Protein AF-A0A453DNF1-F1 (afdb_monomer_lite)

InterPro 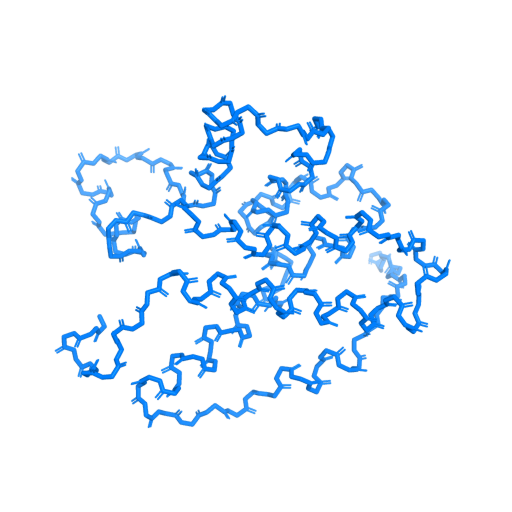domains:
  IPR003607 HD/PDEase domain [SM00471] (8-159)
  IPR003607 HD/PDEase domain [cd00077] (10-158)
  IPR006674 HD domain [PF01966] (12-102)
  IPR006674 HD domain [PS51831] (12-150)
  IPR050135 Deoxyguanosinetriphosphate triphosphohydrolase-like [PTHR11373] (1-174)

Organism: Aegilops tauschii subsp. strangulata (NCBI:txid200361)

Secondary structure (DSSP, 8-state):
-TTT-TT----HHHHHHHHHHHHHHHHHHHHHHHHHHHT--HHHHHHHHHHHHHTTTT--TTTHHIIIIIHHHHSTT----HHHHHHHHHHHHHHHHT----HHHHHHHHHHHHTTT-GGGGGS--TTGGGHHHHS-TTT--SHHHHHHHHHHHHHHT------HHHHHHH----------

Sequence (181 aa):
TYLVFPGAVHTRFEHSLGVYRLAGEAMNNLQKYQGNELGIDRIDVQTVKLAGLLHDIGHGPFSHLFEHEFLPRVNPGSTWSHEHMSALLLDSIVDKHSIDIEPDYLKVIKEMIVASSDVSTAEGVKEKRFLYDIVANGRNGIDVDKFDYIDRDCRACGIGSNFQHWRHSKICTVGQTDNAR

Foldseek 3Di:
DCVVQVLPPDDVQVLLVQQLVQQLLLLVLQCVPCCVVQVRDPLLSVLLSLLSNQLQVLADDPRVCCVPPVCCVVPPPDPDDSLVSSLVVLVVVCVVVVDDDDPVSSVSSSCLSCCLPCVPSLVVPPRPSVSSCARRRNPPRPYSSCVRCQVVVCVSRVHDDPDDSVVVSNPDYDDDDDPDD

Structure (mmCIF, N/CA/C/O backbone):
data_AF-A0A453DNF1-F1
#
_entry.id   AF-A0A453DNF1-F1
#
loop_
_atom_site.group_PDB
_atom_site.id
_atom_site.type_symbol
_atom_site.label_atom_id
_atom_site.label_alt_id
_atom_site.label_comp_id
_atom_site.label_asym_id
_atom_site.label_entity_id
_atom_site.label_seq_id
_atom_site.pdbx_PDB_ins_code
_atom_site.Cartn_x
_atom_site.Cartn_y
_atom_site.Cartn_z
_atom_site.occupancy
_atom_site.B_iso_or_equiv
_atom_site.auth_seq_id
_atom_site.auth_comp_id
_atom_site.auth_asym_id
_atom_site.auth_atom_id
_atom_site.pdbx_PDB_model_num
ATOM 1 N N . THR A 1 1 ? 18.223 -5.944 -9.488 1.00 73.88 1 THR A N 1
ATOM 2 C CA . THR A 1 1 ? 18.476 -6.766 -8.284 1.00 73.88 1 THR A CA 1
ATOM 3 C C . THR A 1 1 ? 18.688 -8.238 -8.605 1.00 73.88 1 THR A C 1
ATOM 5 O O . THR A 1 1 ? 19.760 -8.737 -8.289 1.00 73.88 1 THR A O 1
ATOM 8 N N . TYR A 1 2 ? 17.765 -8.919 -9.297 1.00 78.62 2 TYR A N 1
ATOM 9 C CA . TYR A 1 2 ? 17.884 -10.361 -9.596 1.00 78.62 2 TYR A CA 1
ATOM 10 C C . TYR A 1 2 ? 19.154 -10.781 -10.375 1.00 78.62 2 TYR A C 1
ATOM 12 O O . TYR A 1 2 ? 19.643 -11.892 -10.207 1.00 78.62 2 TYR A O 1
ATOM 20 N N . LEU A 1 3 ? 19.724 -9.885 -11.195 1.00 81.31 3 LEU A N 1
ATOM 21 C CA . LEU A 1 3 ? 20.977 -10.125 -11.934 1.00 81.31 3 LEU A CA 1
ATOM 22 C C . LEU A 1 3 ? 22.227 -10.201 -11.037 1.00 81.31 3 LEU A C 1
ATOM 24 O O . LEU A 1 3 ? 23.276 -10.641 -11.495 1.00 81.31 3 LEU A O 1
ATOM 28 N N . VAL A 1 4 ? 22.124 -9.746 -9.785 1.00 86.81 4 VAL A N 1
ATOM 29 C CA . VAL A 1 4 ? 23.216 -9.746 -8.794 1.00 86.81 4 VAL A CA 1
ATOM 30 C C . VAL A 1 4 ? 22.906 -10.719 -7.656 1.00 86.81 4 VAL A C 1
ATOM 32 O O . VAL A 1 4 ? 23.776 -11.476 -7.240 1.00 86.81 4 VAL A O 1
ATOM 35 N N . PHE A 1 5 ? 21.654 -10.738 -7.188 1.00 88.38 5 PHE A N 1
ATOM 36 C CA . PHE A 1 5 ? 21.167 -11.667 -6.170 1.00 88.38 5 PHE A CA 1
ATOM 37 C C . PHE A 1 5 ? 20.255 -12.711 -6.825 1.00 88.38 5 PHE A C 1
ATOM 39 O O . PHE A 1 5 ? 19.088 -12.408 -7.078 1.00 88.38 5 PHE A O 1
ATOM 46 N N . PRO A 1 6 ? 20.727 -13.946 -7.072 1.00 88.50 6 PRO A N 1
ATOM 47 C CA . PRO A 1 6 ? 19.945 -14.955 -7.790 1.00 88.50 6 PRO A CA 1
ATOM 48 C C . PRO A 1 6 ? 18.685 -15.399 -7.031 1.00 88.50 6 PRO A C 1
ATOM 50 O O . PRO A 1 6 ? 17.774 -15.945 -7.642 1.00 88.50 6 PRO A O 1
ATOM 53 N N . GLY A 1 7 ? 18.613 -15.164 -5.715 1.00 88.62 7 GLY A N 1
ATOM 54 C CA . GLY A 1 7 ? 17.417 -15.412 -4.904 1.00 88.62 7 GLY A CA 1
ATOM 55 C C . GLY A 1 7 ? 16.371 -14.289 -4.950 1.00 88.62 7 GLY A C 1
ATOM 56 O O . GLY A 1 7 ? 15.229 -14.512 -4.551 1.00 88.62 7 GLY A O 1
ATOM 57 N N . ALA A 1 8 ? 16.705 -13.106 -5.480 1.00 91.31 8 ALA A N 1
ATOM 58 C CA . ALA A 1 8 ? 15.793 -11.966 -5.621 1.00 91.31 8 ALA A CA 1
ATOM 59 C C . ALA A 1 8 ? 14.888 -12.101 -6.860 1.00 91.31 8 ALA A C 1
ATOM 61 O O . ALA A 1 8 ? 14.851 -11.222 -7.718 1.00 91.31 8 ALA A O 1
ATOM 62 N N . VAL A 1 9 ? 14.189 -13.235 -6.958 1.00 91.31 9 VAL A N 1
ATOM 63 C CA . VAL A 1 9 ? 13.225 -13.564 -8.027 1.00 91.31 9 VAL A CA 1
ATOM 64 C C . VAL A 1 9 ? 11.788 -13.200 -7.667 1.00 91.31 9 VAL A C 1
ATOM 66 O O . VAL A 1 9 ? 10.877 -13.450 -8.453 1.00 91.31 9 VAL A O 1
ATOM 69 N N . HIS A 1 10 ? 11.583 -12.658 -6.467 1.00 90.81 10 HIS A N 1
ATOM 70 C CA . HIS A 1 10 ? 10.261 -12.291 -6.002 1.00 90.81 10 HIS A CA 1
ATOM 71 C C . HIS A 1 10 ? 9.683 -11.129 -6.825 1.00 90.81 10 HIS A C 1
ATOM 73 O O . HIS A 1 10 ? 10.412 -10.304 -7.379 1.00 90.81 10 HIS A O 1
ATOM 79 N N . THR A 1 11 ? 8.362 -11.060 -6.895 1.00 93.38 11 THR A N 1
ATOM 80 C CA . THR A 1 11 ? 7.602 -10.039 -7.612 1.00 93.38 11 THR A CA 1
ATOM 81 C C . THR A 1 11 ? 6.787 -9.164 -6.660 1.00 93.38 11 THR A C 1
ATOM 83 O O . THR A 1 11 ? 6.590 -9.482 -5.483 1.00 93.38 11 THR A O 1
ATOM 86 N N . ARG A 1 12 ? 6.260 -8.057 -7.196 1.00 94.56 12 ARG A N 1
ATOM 87 C CA . ARG A 1 12 ? 5.338 -7.170 -6.476 1.00 94.56 12 ARG A CA 1
ATOM 88 C C . ARG A 1 12 ? 4.061 -7.887 -6.026 1.00 94.56 12 ARG A C 1
ATOM 90 O O . ARG A 1 12 ? 3.507 -7.523 -5.002 1.00 94.56 12 ARG A O 1
ATOM 97 N N . PHE A 1 13 ? 3.641 -8.954 -6.712 1.00 95.75 13 PHE A N 1
ATOM 98 C CA . PHE A 1 13 ? 2.431 -9.697 -6.357 1.00 95.75 13 PHE A CA 1
ATOM 99 C C . PHE A 1 13 ? 2.505 -10.314 -4.952 1.00 95.75 13 PHE A C 1
ATOM 101 O O . PHE A 1 13 ? 1.636 -10.070 -4.114 1.00 95.75 13 PHE A O 1
ATOM 108 N N . GLU A 1 14 ? 3.543 -11.099 -4.654 1.00 96.44 14 GLU A N 1
ATOM 109 C CA . GLU A 1 14 ? 3.678 -11.698 -3.324 1.00 96.44 14 GLU A CA 1
ATOM 110 C C . GLU A 1 14 ? 4.004 -10.670 -2.239 1.00 96.44 14 GLU A C 1
ATOM 112 O O . GLU A 1 14 ? 3.665 -10.905 -1.076 1.00 96.44 14 GLU A O 1
ATOM 117 N N . HIS A 1 15 ? 4.637 -9.554 -2.605 1.00 97.06 15 HIS A N 1
ATOM 118 C CA . HIS A 1 15 ? 4.850 -8.417 -1.717 1.00 97.06 15 HIS A CA 1
ATOM 119 C C . HIS A 1 15 ? 3.513 -7.788 -1.310 1.00 97.06 15 HIS A C 1
ATOM 121 O O . HIS A 1 15 ? 3.192 -7.775 -0.123 1.00 97.06 15 HIS A O 1
ATOM 127 N N . SER A 1 16 ? 2.655 -7.426 -2.267 1.00 97.75 16 SER A N 1
ATOM 128 C CA . SER A 1 16 ? 1.318 -6.885 -2.000 1.00 97.75 16 SER A CA 1
ATOM 129 C C . SER A 1 16 ? 0.453 -7.811 -1.130 1.00 97.75 16 SER A C 1
ATOM 131 O O . SER A 1 16 ? -0.258 -7.349 -0.237 1.00 97.75 16 SER A O 1
ATOM 133 N N . LEU A 1 17 ? 0.543 -9.135 -1.314 1.00 98.12 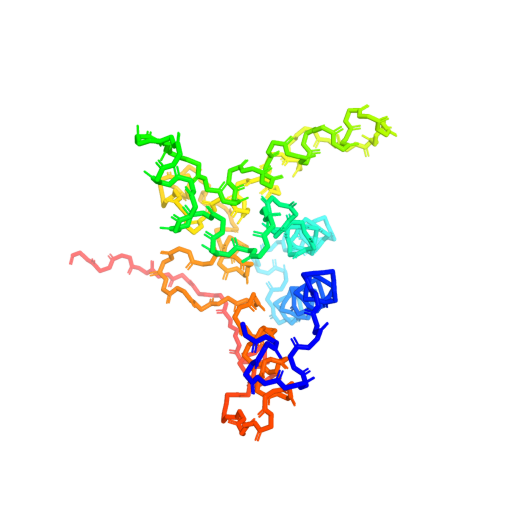17 LEU A N 1
ATOM 134 C CA . LEU A 1 17 ? -0.125 -10.104 -0.428 1.00 98.12 17 LEU A CA 1
ATOM 135 C C . LEU A 1 17 ? 0.436 -10.095 1.003 1.00 98.12 17 LEU A C 1
ATOM 137 O O . LEU A 1 17 ? -0.304 -10.281 1.973 1.00 98.12 17 LEU A O 1
ATOM 141 N N . GLY A 1 18 ? 1.745 -9.899 1.141 1.00 98.00 18 GLY A N 1
ATOM 142 C CA . GLY A 1 18 ? 2.409 -9.768 2.430 1.00 98.00 18 GLY A CA 1
ATOM 143 C C . GLY A 1 18 ? 1.987 -8.501 3.170 1.00 98.00 18 GLY A C 1
ATOM 144 O O . GLY A 1 18 ? 1.587 -8.582 4.334 1.00 98.00 18 GLY A O 1
ATOM 145 N N . VAL A 1 19 ? 1.946 -7.368 2.466 1.00 98.25 19 VAL A N 1
ATOM 146 C CA . VAL A 1 19 ? 1.463 -6.083 2.991 1.00 98.25 19 VAL A CA 1
ATOM 147 C C . VAL A 1 19 ? -0.014 -6.169 3.386 1.00 98.25 19 VAL A C 1
ATOM 149 O O . VAL A 1 19 ? -0.360 -5.774 4.496 1.00 98.25 19 VAL A O 1
ATOM 152 N N . TYR A 1 20 ? -0.879 -6.795 2.575 1.00 98.44 20 TYR A N 1
ATOM 153 C CA . TYR A 1 20 ? -2.280 -7.077 2.940 1.00 98.44 20 TYR A CA 1
ATOM 154 C C . TYR A 1 20 ? -2.405 -7.836 4.271 1.00 98.44 20 TYR A C 1
ATOM 156 O O . TYR A 1 20 ? -3.260 -7.522 5.108 1.00 98.44 20 TYR A O 1
ATOM 164 N N . ARG A 1 21 ? -1.559 -8.854 4.482 1.00 98.19 21 ARG A N 1
ATOM 165 C CA . ARG A 1 21 ? -1.550 -9.636 5.724 1.00 98.19 21 ARG A CA 1
ATOM 166 C C . ARG A 1 21 ? -1.094 -8.782 6.908 1.00 98.19 21 ARG A C 1
ATOM 168 O O . ARG A 1 21 ? -1.777 -8.781 7.931 1.00 98.19 21 ARG A O 1
ATOM 175 N N . LEU A 1 22 ? 0.020 -8.063 6.774 1.00 97.94 22 LEU A N 1
ATOM 176 C CA . LEU A 1 22 ? 0.584 -7.231 7.844 1.00 97.94 22 LEU A CA 1
ATOM 177 C C . LEU A 1 22 ? -0.334 -6.060 8.219 1.00 97.94 22 LEU A C 1
ATOM 179 O O . LEU A 1 22 ? -0.529 -5.798 9.404 1.00 97.94 22 LEU A O 1
ATOM 183 N N . ALA A 1 23 ? -0.964 -5.422 7.231 1.00 97.75 23 ALA A N 1
ATOM 184 C CA . ALA A 1 23 ? -1.998 -4.410 7.424 1.00 97.75 23 ALA A CA 1
ATOM 185 C C . ALA A 1 23 ? -3.162 -4.957 8.270 1.00 97.75 23 ALA A C 1
ATOM 187 O O . ALA A 1 23 ? -3.591 -4.338 9.245 1.00 97.75 23 ALA A O 1
ATOM 188 N N . GLY A 1 24 ? -3.629 -6.169 7.950 1.00 97.12 24 GLY A N 1
ATOM 189 C CA . GLY A 1 24 ? -4.665 -6.855 8.721 1.00 97.12 24 GLY A CA 1
ATOM 190 C C . GLY A 1 24 ? -4.234 -7.197 10.149 1.00 97.12 24 GLY A C 1
ATOM 191 O O . GLY A 1 24 ? -5.022 -7.042 11.077 1.00 97.12 24 GLY A O 1
ATOM 192 N N . GLU A 1 25 ? -2.993 -7.639 10.351 1.00 96.69 25 GLU A N 1
ATOM 193 C CA . GLU A 1 25 ? -2.449 -7.920 11.686 1.00 96.69 25 GLU A CA 1
ATOM 194 C C . GLU A 1 25 ? -2.338 -6.656 12.544 1.00 96.69 25 GLU A C 1
ATOM 196 O O . GLU A 1 25 ? -2.733 -6.681 13.712 1.00 96.69 25 GLU A O 1
ATOM 201 N N . ALA A 1 26 ? -1.868 -5.548 11.967 1.00 96.19 26 ALA A N 1
ATOM 202 C CA . ALA A 1 26 ? -1.816 -4.254 12.640 1.00 96.19 26 ALA A CA 1
ATOM 203 C C . ALA A 1 26 ? -3.218 -3.801 13.078 1.00 96.19 26 ALA A C 1
ATOM 205 O O . ALA A 1 26 ? -3.435 -3.507 14.255 1.00 96.19 26 ALA A O 1
ATOM 206 N N . MET A 1 27 ? -4.191 -3.849 12.164 1.00 96.25 27 MET A N 1
ATOM 207 C CA . MET A 1 27 ? -5.579 -3.484 12.453 1.00 96.25 27 MET A CA 1
ATOM 208 C C . MET A 1 27 ? -6.233 -4.387 13.500 1.00 96.25 27 MET A C 1
ATOM 210 O O . MET A 1 27 ? -6.899 -3.891 14.405 1.00 96.25 27 MET A O 1
ATOM 214 N N . ASN A 1 28 ? -6.013 -5.702 13.433 1.00 95.12 28 ASN A N 1
ATOM 215 C CA . ASN A 1 28 ? -6.546 -6.641 14.421 1.00 95.12 28 ASN A CA 1
ATOM 216 C C . ASN A 1 28 ? -5.972 -6.385 15.821 1.00 95.12 28 ASN A C 1
ATOM 218 O O . ASN A 1 28 ? -6.695 -6.500 16.812 1.00 95.12 28 ASN A O 1
ATOM 222 N N . ASN A 1 29 ? -4.688 -6.028 15.921 1.00 94.94 29 ASN A N 1
ATOM 223 C CA . ASN A 1 29 ? -4.080 -5.678 17.202 1.00 94.94 29 ASN A CA 1
ATOM 224 C C . ASN A 1 29 ? -4.676 -4.376 17.754 1.00 94.94 29 ASN A C 1
ATOM 226 O O . ASN A 1 29 ? -5.110 -4.360 18.906 1.00 94.94 29 ASN A O 1
ATOM 230 N N . LEU A 1 30 ? -4.786 -3.324 16.937 1.00 95.00 30 LEU A N 1
ATOM 231 C CA . LEU A 1 30 ? -5.421 -2.069 17.354 1.00 95.00 30 LEU A CA 1
ATOM 232 C C . LEU A 1 30 ? -6.881 -2.281 17.767 1.00 95.00 30 LEU A C 1
ATOM 234 O O . LEU A 1 30 ? -7.289 -1.821 18.830 1.00 95.00 30 LEU A O 1
ATOM 238 N N . GLN A 1 31 ? -7.652 -3.048 16.994 1.00 94.75 31 GLN A N 1
ATOM 239 C CA . GLN A 1 31 ? -9.038 -3.373 17.324 1.00 94.75 31 GLN A CA 1
ATOM 240 C C . GLN A 1 31 ? -9.142 -4.145 18.647 1.00 94.75 31 GLN A C 1
ATOM 242 O O . GLN A 1 31 ? -10.015 -3.860 19.465 1.00 94.75 31 GLN A O 1
ATOM 247 N N . LYS A 1 32 ? -8.231 -5.092 18.896 1.00 94.00 32 LYS A N 1
ATOM 248 C CA . LYS A 1 32 ? -8.211 -5.886 20.129 1.00 94.00 32 LYS A CA 1
ATOM 249 C C . LYS A 1 32 ? -7.935 -5.047 21.379 1.00 94.00 32 LYS A C 1
ATOM 251 O O . LYS A 1 32 ? -8.528 -5.327 22.418 1.00 94.00 32 LYS A O 1
ATOM 256 N N . TYR A 1 33 ? -7.019 -4.082 21.303 1.00 93.38 33 TYR A N 1
ATOM 257 C CA . TYR A 1 33 ? -6.565 -3.330 22.478 1.00 93.38 33 TYR A CA 1
ATOM 258 C C . TYR A 1 33 ? -7.257 -1.971 22.646 1.00 93.38 33 TYR A C 1
ATOM 260 O O . TYR A 1 33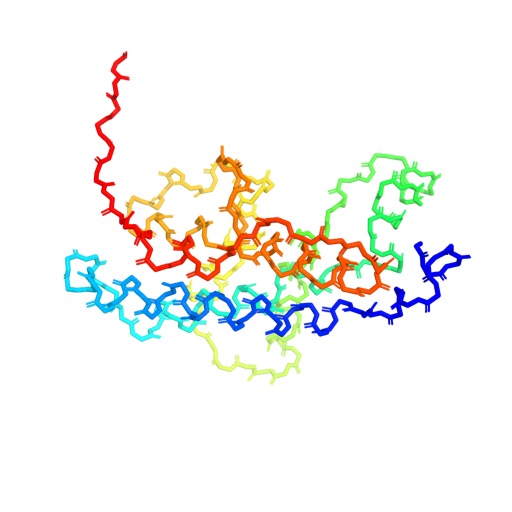 ? -7.446 -1.536 23.777 1.00 93.38 33 TYR A O 1
ATOM 268 N N . GLN A 1 34 ? -7.657 -1.321 21.550 1.00 93.88 34 GLN A N 1
ATOM 269 C CA . GLN A 1 34 ? -8.225 0.034 21.537 1.00 93.88 34 GLN A CA 1
ATOM 270 C C . GLN A 1 34 ? -9.428 0.187 20.588 1.00 93.88 34 GLN A C 1
ATOM 272 O O . GLN A 1 34 ? -9.870 1.302 20.328 1.00 93.88 34 GLN A O 1
ATOM 277 N N . GLY A 1 35 ? -10.006 -0.907 20.076 1.00 91.62 35 GLY A N 1
ATOM 278 C CA . GLY A 1 35 ? -11.060 -0.841 19.055 1.00 91.62 35 GLY A CA 1
ATOM 279 C C . GLY A 1 35 ? -12.296 -0.044 19.468 1.00 91.62 35 GLY A C 1
ATOM 280 O O . GLY A 1 35 ? -12.808 0.725 18.662 1.00 91.62 35 GLY A O 1
ATOM 281 N N . ASN A 1 36 ? -12.735 -0.168 20.726 1.00 92.31 36 ASN A N 1
ATOM 282 C CA . ASN A 1 36 ? -13.886 0.585 21.241 1.00 92.31 36 ASN A CA 1
ATOM 283 C C . ASN A 1 36 ? -13.590 2.086 21.385 1.00 92.31 36 ASN A C 1
ATOM 285 O O . ASN A 1 36 ? -14.456 2.904 21.102 1.00 92.31 36 ASN A O 1
ATOM 289 N N . GLU A 1 37 ? -12.382 2.441 21.830 1.00 92.00 37 GLU A N 1
ATOM 290 C CA . GLU A 1 37 ? -11.948 3.834 22.010 1.00 92.00 37 GLU A CA 1
ATOM 291 C C . GLU A 1 37 ? -11.777 4.539 20.660 1.00 92.00 37 GLU A C 1
ATOM 293 O O . GLU A 1 37 ? -12.177 5.687 20.494 1.00 92.00 37 GLU A O 1
ATOM 298 N N . LEU A 1 38 ? -11.210 3.828 19.686 1.00 91.25 38 LEU A N 1
ATOM 299 C CA . LEU A 1 38 ? -10.900 4.344 18.354 1.00 91.25 38 LEU A CA 1
ATOM 300 C C . LEU A 1 38 ? -12.058 4.188 17.355 1.00 91.25 38 LEU A C 1
ATOM 302 O O . LEU A 1 38 ? -11.932 4.615 16.208 1.00 91.25 38 LEU A O 1
ATOM 306 N N . GLY A 1 39 ? -13.157 3.545 17.761 1.00 93.00 39 GLY A N 1
ATOM 307 C CA . GLY A 1 39 ? -14.306 3.272 16.898 1.00 93.00 39 GLY A CA 1
ATOM 308 C C . GLY A 1 39 ? -13.969 2.406 15.679 1.00 93.00 39 GLY A C 1
ATOM 309 O O . GLY A 1 39 ? -14.515 2.653 14.607 1.00 93.00 39 GLY A O 1
ATOM 310 N N . ILE A 1 40 ? -13.052 1.438 15.818 1.00 93.94 40 ILE A N 1
ATOM 311 C CA . ILE A 1 40 ? -12.600 0.581 14.708 1.00 93.94 40 ILE A CA 1
ATOM 312 C C . ILE A 1 40 ? -13.676 -0.451 14.371 1.00 93.94 40 ILE A C 1
ATOM 314 O O . ILE A 1 40 ? -13.901 -1.402 15.131 1.00 93.94 40 ILE A O 1
ATOM 318 N N . ASP A 1 41 ? -14.280 -0.316 13.197 1.00 93.38 41 ASP A N 1
ATOM 319 C CA . ASP A 1 41 ? -15.260 -1.260 12.677 1.00 93.38 41 ASP A CA 1
ATOM 320 C C . ASP A 1 41 ? -14.642 -2.257 11.676 1.00 93.38 41 ASP A C 1
ATOM 322 O O . ASP A 1 41 ? -13.435 -2.296 11.431 1.00 93.38 41 ASP A O 1
ATOM 326 N N . ARG A 1 42 ? -15.471 -3.157 11.133 1.00 93.50 42 ARG A N 1
ATOM 327 C CA . ARG A 1 42 ? -15.013 -4.161 10.156 1.00 93.50 42 ARG A CA 1
ATOM 328 C C . ARG A 1 42 ? -14.625 -3.546 8.816 1.00 93.50 42 ARG A C 1
ATOM 330 O O . ARG A 1 42 ? -13.815 -4.143 8.107 1.00 93.50 42 ARG A O 1
ATOM 337 N N . ILE A 1 43 ? -15.223 -2.415 8.469 1.00 92.44 43 ILE A N 1
ATOM 338 C CA . ILE A 1 43 ? -15.011 -1.743 7.199 1.00 92.44 43 ILE A CA 1
ATOM 339 C C . ILE A 1 43 ? -13.649 -1.056 7.228 1.00 92.44 43 ILE A C 1
ATOM 341 O O . ILE A 1 43 ? -12.874 -1.265 6.305 1.00 92.44 43 ILE A O 1
ATOM 345 N N . ASP A 1 44 ? -13.277 -0.397 8.328 1.00 93.81 44 ASP A N 1
ATOM 346 C CA . ASP A 1 44 ? -11.928 0.154 8.528 1.00 93.81 44 ASP A CA 1
ATOM 347 C C . ASP A 1 44 ? -10.847 -0.912 8.294 1.00 93.81 44 ASP A C 1
ATOM 349 O O . ASP A 1 44 ? -9.879 -0.701 7.560 1.00 93.81 44 ASP A O 1
ATOM 353 N N . VAL A 1 45 ? -11.027 -2.097 8.891 1.00 95.69 45 VAL A N 1
ATOM 354 C CA . VAL A 1 45 ? -10.087 -3.218 8.748 1.00 95.69 45 VAL A CA 1
ATOM 355 C C . VAL A 1 45 ? -9.993 -3.667 7.288 1.00 95.69 45 VAL A C 1
ATOM 357 O O . VAL A 1 45 ? -8.899 -3.947 6.801 1.00 95.69 45 VAL A O 1
ATOM 360 N N . GLN A 1 46 ? -11.119 -3.761 6.576 1.00 95.50 46 GLN A N 1
ATOM 361 C CA . GLN A 1 46 ? -11.128 -4.147 5.163 1.00 95.50 46 GLN A CA 1
ATOM 362 C C . GLN A 1 46 ? -10.480 -3.082 4.275 1.00 95.50 46 GLN A C 1
ATOM 364 O O . GLN A 1 46 ? -9.650 -3.434 3.439 1.00 95.50 46 GLN A O 1
ATOM 369 N N . THR A 1 47 ? -10.790 -1.809 4.500 1.00 94.50 47 THR A N 1
ATOM 370 C CA . THR A 1 47 ? -10.244 -0.654 3.780 1.00 94.50 47 THR A CA 1
ATOM 371 C C . THR A 1 47 ? -8.723 -0.606 3.882 1.00 94.50 47 THR A C 1
ATOM 373 O O . THR A 1 47 ? -8.044 -0.592 2.858 1.00 94.50 47 THR A O 1
ATOM 376 N N . VAL A 1 48 ? -8.164 -0.695 5.095 1.00 96.50 48 VAL A N 1
ATOM 377 C CA . VAL A 1 48 ? -6.704 -0.677 5.307 1.00 96.50 48 VAL A CA 1
ATOM 378 C C . VAL A 1 48 ? -6.026 -1.887 4.661 1.00 96.50 48 VAL A C 1
ATOM 380 O O . VAL A 1 48 ? -4.953 -1.770 4.069 1.00 96.50 48 VAL A O 1
ATOM 383 N N . LYS A 1 49 ? -6.658 -3.064 4.714 1.00 98.00 49 LYS A N 1
ATOM 384 C CA . LYS A 1 49 ? -6.142 -4.256 4.033 1.00 98.00 49 LYS A CA 1
ATOM 385 C C . LYS A 1 49 ? -6.140 -4.082 2.514 1.00 98.00 49 LYS A C 1
ATOM 387 O O . LYS A 1 49 ? -5.143 -4.416 1.881 1.00 98.00 49 LYS A O 1
ATOM 392 N N . LEU A 1 50 ? -7.224 -3.569 1.929 1.00 96.94 50 LEU A N 1
ATOM 393 C CA . LEU A 1 50 ? -7.314 -3.309 0.490 1.00 96.94 50 LEU A CA 1
ATOM 394 C C . LEU A 1 50 ? -6.297 -2.260 0.041 1.00 96.94 50 LEU A C 1
ATOM 396 O O . LEU A 1 50 ? -5.629 -2.487 -0.962 1.00 96.94 50 LEU A O 1
ATOM 400 N N . ALA A 1 51 ? -6.103 -1.189 0.813 1.00 96.81 51 ALA A N 1
ATOM 401 C CA . ALA A 1 51 ? -5.027 -0.231 0.572 1.00 96.81 51 ALA A CA 1
ATOM 402 C C . ALA A 1 51 ? -3.659 -0.933 0.557 1.00 96.81 51 ALA A C 1
ATOM 404 O O . ALA A 1 51 ? -2.913 -0.790 -0.406 1.00 96.81 51 ALA A O 1
ATOM 405 N N . GLY A 1 52 ? -3.370 -1.792 1.541 1.00 97.62 52 GLY A N 1
ATOM 406 C CA . GLY A 1 52 ? -2.134 -2.581 1.571 1.00 97.62 52 GLY A CA 1
ATOM 407 C C . GLY A 1 52 ? -1.961 -3.531 0.379 1.00 97.62 52 GLY A C 1
ATOM 408 O O . GLY A 1 52 ? -0.859 -3.675 -0.141 1.00 97.62 52 GLY A O 1
ATOM 409 N N . LEU A 1 53 ? -3.038 -4.153 -0.103 1.00 98.00 53 LEU A N 1
ATOM 410 C CA . LEU A 1 53 ? -2.992 -5.016 -1.289 1.00 98.00 53 LEU A CA 1
ATOM 411 C C . LEU A 1 53 ? -2.745 -4.231 -2.580 1.00 98.00 53 LEU A C 1
ATOM 413 O O . LEU A 1 53 ? -2.129 -4.753 -3.504 1.00 98.00 53 LEU A O 1
ATOM 417 N N . LEU A 1 54 ? -3.272 -3.013 -2.662 1.00 97.06 54 LEU A N 1
ATOM 418 C CA . LEU A 1 54 ? -3.374 -2.270 -3.915 1.00 97.06 54 LEU A CA 1
ATOM 419 C C . LEU A 1 54 ? -2.353 -1.131 -4.026 1.00 97.06 54 LEU A C 1
ATOM 421 O O . LEU A 1 54 ? -2.262 -0.528 -5.088 1.00 97.06 54 LEU A O 1
ATOM 425 N N . HIS A 1 55 ? -1.560 -0.861 -2.983 1.00 96.25 55 HIS A N 1
ATOM 426 C CA . HIS A 1 55 ? -0.615 0.263 -2.967 1.00 96.25 55 HIS A CA 1
ATOM 427 C C . HIS A 1 55 ? 0.414 0.226 -4.108 1.00 96.25 55 HIS A C 1
ATOM 429 O O . HIS A 1 55 ? 0.758 1.269 -4.657 1.00 96.25 55 HIS A O 1
ATOM 435 N N . ASP A 1 56 ? 0.815 -0.973 -4.533 1.00 96.31 56 ASP A N 1
ATOM 436 C CA . ASP A 1 56 ? 1.922 -1.197 -5.468 1.00 96.31 56 ASP A CA 1
ATOM 437 C C . ASP A 1 56 ? 1.491 -1.598 -6.892 1.00 96.31 56 ASP A C 1
ATOM 439 O O . ASP A 1 56 ? 2.333 -1.913 -7.740 1.00 96.31 56 ASP A O 1
ATOM 443 N N . ILE A 1 57 ? 0.186 -1.597 -7.197 1.00 96.50 57 ILE A N 1
ATOM 444 C CA . ILE A 1 57 ? -0.325 -2.042 -8.513 1.00 96.50 57 ILE A CA 1
ATOM 445 C C . ILE A 1 57 ? 0.089 -1.114 -9.661 1.00 96.50 57 ILE A C 1
ATOM 447 O O . ILE A 1 57 ? 0.104 -1.534 -10.816 1.00 96.50 57 ILE A O 1
ATOM 451 N N . GLY A 1 58 ? 0.423 0.137 -9.345 1.00 95.81 58 GLY A N 1
ATOM 452 C CA . GLY A 1 58 ? 0.883 1.162 -10.271 1.00 95.81 58 GLY A CA 1
ATOM 453 C C . GLY A 1 58 ? 2.339 1.032 -10.694 1.00 95.81 58 GLY A C 1
ATOM 454 O O . GLY A 1 58 ? 2.772 1.791 -11.559 1.00 95.81 58 GLY A O 1
ATOM 455 N N . HIS A 1 59 ? 3.111 0.091 -10.141 1.00 95.75 59 HIS A N 1
ATOM 456 C CA . HIS A 1 59 ? 4.506 -0.072 -10.539 1.00 95.75 59 HIS A CA 1
ATOM 457 C C . HIS A 1 59 ? 4.663 -0.466 -12.013 1.00 95.75 59 HIS A C 1
ATOM 459 O O . HIS A 1 59 ? 4.120 -1.463 -12.492 1.00 95.75 59 HIS A O 1
ATOM 465 N N . GLY A 1 60 ? 5.496 0.298 -12.722 1.00 92.44 60 GLY A N 1
ATOM 466 C CA . GLY A 1 60 ? 5.931 -0.026 -14.075 1.00 92.44 60 GLY A CA 1
ATOM 467 C C . GLY A 1 60 ? 7.007 -1.127 -14.132 1.00 92.44 60 GLY A C 1
ATOM 468 O O . GLY A 1 60 ? 7.436 -1.664 -13.105 1.00 92.44 60 GLY A O 1
ATOM 469 N N . PRO A 1 61 ? 7.485 -1.475 -15.342 1.00 91.50 61 PRO A N 1
ATOM 470 C CA . PRO A 1 61 ? 8.502 -2.507 -15.539 1.00 91.50 61 PRO A CA 1
ATOM 471 C C . PRO A 1 61 ? 9.785 -2.247 -14.741 1.00 91.50 61 PRO A C 1
ATOM 473 O O . PRO A 1 61 ? 10.399 -1.198 -14.875 1.00 91.50 61 PRO A O 1
ATOM 476 N N . PHE A 1 62 ? 10.249 -3.230 -13.965 1.00 90.00 62 PHE A N 1
ATOM 477 C CA . PHE A 1 62 ? 11.405 -3.081 -13.063 1.00 90.00 62 PHE A CA 1
ATOM 478 C C . PHE A 1 62 ? 11.201 -2.058 -11.921 1.00 90.00 62 PHE A C 1
ATOM 480 O O . PHE A 1 62 ? 12.178 -1.538 -11.375 1.00 90.00 62 PHE A O 1
ATOM 487 N N . SER A 1 63 ? 9.949 -1.812 -11.518 1.00 90.81 63 SER A N 1
ATOM 488 C CA . SER A 1 63 ? 9.569 -1.022 -10.337 1.00 90.81 63 SER A CA 1
ATOM 489 C C . SER A 1 63 ? 10.188 0.387 -10.353 1.00 90.81 63 SER A C 1
ATOM 491 O O . SER A 1 63 ? 9.997 1.127 -11.315 1.00 90.81 63 SER A O 1
ATOM 493 N N . HIS A 1 64 ? 10.962 0.766 -9.330 1.00 91.88 64 HIS A N 1
ATOM 494 C CA . HIS A 1 64 ? 11.591 2.087 -9.216 1.00 91.88 64 HIS A CA 1
ATOM 495 C C . HIS A 1 64 ? 12.547 2.443 -10.364 1.00 91.88 64 HIS A C 1
ATOM 497 O O . HIS A 1 64 ? 12.780 3.623 -10.611 1.00 91.88 64 HIS A O 1
ATOM 503 N N . LEU A 1 65 ? 13.081 1.459 -11.102 1.00 91.75 65 LEU A N 1
ATOM 504 C CA . LEU A 1 65 ? 13.893 1.748 -12.288 1.00 91.75 65 LEU A CA 1
ATOM 505 C C . LEU A 1 65 ? 13.057 2.446 -13.371 1.00 91.75 65 LEU A C 1
ATOM 507 O O . LEU A 1 65 ? 13.549 3.351 -14.044 1.00 91.75 65 LEU A O 1
ATOM 511 N N . PHE A 1 66 ? 11.793 2.048 -13.538 1.00 93.25 66 PHE A N 1
ATOM 512 C CA . PHE A 1 66 ? 10.896 2.704 -14.485 1.00 93.25 66 PHE A CA 1
ATOM 513 C C . PHE A 1 66 ? 10.703 4.175 -14.125 1.00 93.25 66 PHE A C 1
ATOM 515 O O . PHE A 1 66 ? 10.866 5.057 -14.964 1.00 93.25 66 PHE A O 1
ATOM 522 N N . GLU A 1 67 ? 10.395 4.409 -12.855 1.00 92.38 67 GLU A N 1
ATOM 523 C CA . GLU A 1 67 ? 10.033 5.711 -12.318 1.00 92.38 67 GLU A CA 1
ATOM 524 C C . GLU A 1 67 ? 11.196 6.695 -12.298 1.00 92.38 67 GLU A C 1
ATOM 526 O O . GLU A 1 67 ? 11.081 7.801 -12.815 1.00 92.38 67 GLU A O 1
ATOM 531 N N . HIS A 1 68 ? 12.321 6.297 -11.705 1.00 91.94 68 HIS A N 1
ATOM 532 C CA . HIS A 1 68 ? 13.396 7.231 -11.380 1.00 91.94 68 HIS A CA 1
ATOM 533 C C . HIS A 1 68 ? 14.510 7.256 -12.429 1.00 91.94 68 HIS A C 1
ATOM 535 O O . HIS A 1 68 ? 15.257 8.227 -12.492 1.00 91.94 68 HIS A O 1
ATOM 541 N N . GLU A 1 69 ? 14.6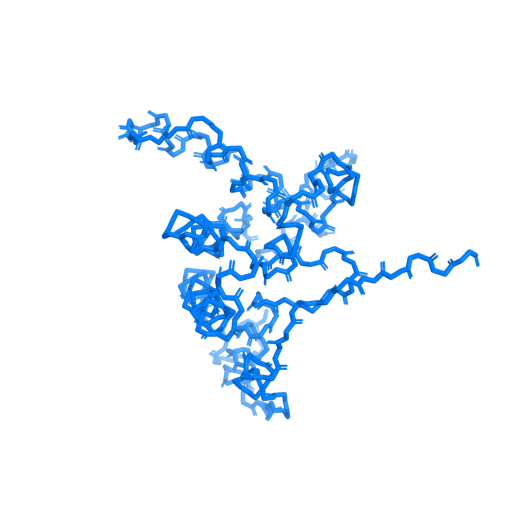24 6.229 -13.279 1.00 92.81 69 GLU A N 1
ATOM 542 C CA . GLU A 1 69 ? 15.709 6.142 -14.266 1.00 92.81 69 GLU A CA 1
ATOM 543 C C . GLU A 1 69 ? 15.214 6.179 -15.709 1.00 92.81 69 GLU A C 1
ATOM 545 O O . GLU A 1 69 ? 15.818 6.853 -16.544 1.00 92.81 69 GLU A O 1
ATOM 550 N N . PHE A 1 70 ? 14.138 5.461 -16.033 1.00 94.44 70 PHE A N 1
ATOM 551 C CA . PHE A 1 70 ? 13.643 5.377 -17.406 1.00 94.44 70 PHE A CA 1
ATOM 552 C C . PHE A 1 70 ? 12.797 6.594 -17.792 1.00 94.44 70 PHE A C 1
ATOM 554 O O . PHE A 1 70 ? 13.139 7.290 -18.752 1.00 94.44 70 PHE A O 1
ATOM 561 N N . LEU A 1 71 ? 11.722 6.880 -17.048 1.00 94.00 71 LEU A N 1
ATOM 562 C CA . LEU A 1 71 ? 10.788 7.967 -17.356 1.00 94.00 71 LEU A CA 1
ATOM 563 C C . LEU A 1 71 ? 11.460 9.343 -17.477 1.00 94.00 71 LEU A C 1
ATOM 565 O O . LEU A 1 71 ? 11.191 10.016 -18.473 1.00 94.00 71 LEU A O 1
ATOM 569 N N . PRO A 1 72 ? 12.388 9.752 -16.590 1.00 93.88 72 PRO A N 1
ATOM 570 C CA . PRO A 1 72 ? 13.043 11.054 -16.706 1.00 93.88 72 PRO A CA 1
ATOM 571 C C . PRO A 1 72 ? 13.878 11.205 -17.983 1.00 93.88 72 PRO A C 1
ATOM 573 O O . PRO A 1 72 ? 14.100 12.324 -18.441 1.00 93.88 72 PRO A O 1
ATOM 576 N N . ARG A 1 73 ? 14.332 10.093 -18.580 1.00 95.12 73 ARG A N 1
ATOM 577 C CA . ARG A 1 73 ? 15.120 10.095 -19.823 1.00 95.12 73 ARG A CA 1
ATOM 578 C C . ARG A 1 73 ? 14.250 10.155 -21.073 1.00 95.12 73 ARG A C 1
ATOM 580 O O . ARG A 1 73 ? 14.660 10.763 -22.056 1.00 95.12 73 ARG A O 1
ATOM 587 N N . VAL A 1 74 ? 13.084 9.506 -21.058 1.00 96.00 74 VAL A N 1
ATOM 588 C CA . VAL A 1 74 ? 12.193 9.427 -22.232 1.00 96.00 74 VAL A CA 1
ATOM 589 C C . VAL A 1 74 ? 11.105 10.497 -22.238 1.00 96.00 74 VAL A C 1
ATOM 591 O O . VAL A 1 74 ? 10.622 10.867 -23.304 1.00 96.00 74 VAL A O 1
ATOM 594 N N . ASN A 1 75 ? 10.730 11.007 -21.065 1.00 94.88 75 ASN A N 1
ATOM 595 C CA . ASN A 1 75 ? 9.755 12.074 -20.889 1.00 94.88 75 ASN A CA 1
ATOM 596 C C . ASN A 1 75 ? 10.219 13.047 -19.785 1.00 94.88 75 ASN A C 1
ATOM 598 O O . ASN A 1 75 ? 9.727 12.990 -18.651 1.00 94.88 75 ASN A O 1
ATOM 602 N N . PRO A 1 76 ? 11.191 13.928 -20.092 1.00 88.50 76 PRO A N 1
ATOM 603 C CA . PRO A 1 76 ? 11.683 14.918 -19.141 1.00 88.50 76 PRO A CA 1
ATOM 604 C C . PRO A 1 76 ? 10.545 15.840 -18.682 1.00 88.50 76 PRO A C 1
ATOM 606 O O . PRO A 1 76 ? 9.897 16.488 -19.501 1.00 88.50 76 PRO A O 1
ATOM 609 N N . GLY A 1 77 ? 10.302 15.898 -17.371 1.00 88.19 77 GLY A N 1
ATOM 610 C CA . GLY A 1 77 ? 9.184 16.646 -16.778 1.00 88.19 77 GLY A CA 1
ATOM 611 C C . GLY A 1 77 ? 7.965 15.795 -16.414 1.00 88.19 77 GLY A C 1
ATOM 612 O O . GLY A 1 77 ? 6.972 16.335 -15.935 1.00 88.19 77 GLY A O 1
ATOM 613 N N . SER A 1 78 ? 8.027 14.474 -16.607 1.00 88.94 78 SER A N 1
ATOM 614 C CA . SER A 1 78 ? 7.013 13.564 -16.077 1.00 88.94 78 SER A CA 1
ATOM 615 C C . SER A 1 78 ? 6.912 13.684 -14.551 1.00 88.94 78 SER A C 1
ATOM 617 O O . SER A 1 78 ? 7.910 13.556 -13.848 1.00 88.94 78 SER A O 1
ATOM 619 N N . THR A 1 79 ? 5.696 13.896 -14.047 1.00 89.19 79 THR A N 1
ATOM 620 C CA . THR A 1 79 ? 5.351 13.860 -12.614 1.00 89.19 79 THR A CA 1
ATOM 621 C C . THR A 1 79 ? 4.754 12.509 -12.218 1.00 89.19 79 THR A C 1
ATOM 623 O O . THR A 1 79 ? 3.933 12.425 -11.309 1.00 89.19 79 THR A O 1
ATOM 626 N N . TRP A 1 80 ? 5.067 11.462 -12.982 1.00 92.38 80 TRP A N 1
ATOM 627 C CA . TRP A 1 80 ? 4.546 10.127 -12.733 1.00 92.38 80 TRP A CA 1
ATOM 628 C C . TRP A 1 80 ? 5.106 9.598 -11.414 1.00 92.38 80 TRP A C 1
ATOM 630 O O . TRP A 1 80 ? 6.313 9.670 -11.192 1.00 92.38 80 TRP A O 1
ATOM 640 N N . SER A 1 81 ? 4.233 9.025 -10.593 1.00 93.25 81 SER A N 1
ATOM 641 C CA . SER A 1 81 ? 4.608 8.200 -9.451 1.00 93.25 81 SER A CA 1
ATOM 642 C C . SER A 1 81 ? 3.785 6.916 -9.474 1.00 93.25 81 SER A C 1
ATOM 644 O O . SER A 1 81 ? 2.663 6.888 -10.009 1.00 93.25 81 SER A O 1
ATOM 646 N N . HIS A 1 82 ? 4.341 5.840 -8.923 1.00 95.12 82 HIS A N 1
ATOM 647 C CA . HIS A 1 82 ? 3.633 4.566 -8.869 1.00 95.12 82 HIS A CA 1
ATOM 648 C C . HIS A 1 82 ? 2.404 4.654 -7.956 1.00 95.12 82 HIS A C 1
ATOM 650 O O . HIS A 1 82 ? 1.399 4.029 -8.273 1.00 95.12 82 HIS A O 1
ATOM 656 N N . GLU A 1 83 ? 2.416 5.483 -6.909 1.00 94.06 83 GLU A N 1
ATOM 657 C CA . GLU A 1 83 ? 1.277 5.693 -6.005 1.00 94.06 83 GLU A CA 1
ATOM 658 C C . GLU A 1 83 ? 0.091 6.344 -6.727 1.00 94.06 83 GLU A C 1
ATOM 660 O O . GLU A 1 83 ? -1.041 5.859 -6.645 1.00 94.06 83 GLU A O 1
ATOM 665 N N . HIS A 1 84 ? 0.337 7.408 -7.504 1.00 93.69 84 HIS A N 1
ATOM 666 C CA . HIS A 1 84 ? -0.724 8.041 -8.291 1.00 93.69 84 HIS A CA 1
ATOM 667 C C . HIS A 1 84 ? -1.253 7.088 -9.371 1.00 93.69 84 HIS A C 1
ATOM 669 O O . HIS A 1 84 ? -2.460 6.999 -9.600 1.00 93.69 84 HIS A O 1
ATOM 675 N N . MET A 1 85 ? -0.361 6.321 -10.006 1.00 95.88 85 MET A N 1
ATOM 676 C CA . MET A 1 85 ? -0.764 5.298 -10.969 1.00 95.88 85 MET A CA 1
ATOM 677 C C . MET A 1 85 ? -1.580 4.176 -10.309 1.00 95.88 85 MET A C 1
ATOM 679 O O . MET A 1 85 ? -2.554 3.717 -10.902 1.00 95.88 85 MET A O 1
ATOM 683 N N . SER A 1 86 ? -1.254 3.769 -9.079 1.00 96.31 86 SER A N 1
ATOM 684 C CA . SER A 1 86 ? -2.036 2.797 -8.305 1.00 96.31 86 SER A CA 1
ATOM 685 C C . SER A 1 86 ? -3.464 3.292 -8.077 1.00 96.31 86 SER A C 1
ATOM 687 O O . SER A 1 86 ? -4.413 2.541 -8.298 1.00 96.31 86 SER A O 1
ATOM 689 N N . ALA A 1 87 ? -3.640 4.567 -7.721 1.00 95.00 87 ALA A N 1
ATOM 690 C CA . ALA A 1 87 ? -4.965 5.164 -7.555 1.00 95.00 87 ALA A CA 1
ATOM 691 C C . ALA A 1 87 ? -5.778 5.177 -8.867 1.00 95.00 87 ALA A C 1
ATOM 693 O O . ALA A 1 87 ? -6.957 4.823 -8.860 1.00 95.00 87 ALA A O 1
ATOM 694 N N . LEU A 1 88 ? -5.150 5.516 -10.000 1.00 95.81 88 LEU A N 1
ATOM 695 C CA . LEU A 1 88 ? -5.802 5.502 -11.318 1.00 95.81 88 LEU A CA 1
ATOM 696 C C . LEU A 1 88 ? -6.165 4.084 -11.785 1.00 95.81 88 LEU A C 1
ATOM 698 O O . LEU A 1 88 ? -7.238 3.858 -12.348 1.00 95.81 88 LEU A O 1
ATOM 702 N N . LEU A 1 89 ? -5.275 3.114 -11.563 1.00 96.75 89 LEU A N 1
ATOM 703 C CA . LEU A 1 89 ? -5.541 1.715 -11.893 1.00 96.75 89 LEU A CA 1
ATOM 704 C C . LEU A 1 89 ? -6.655 1.136 -11.033 1.00 96.75 89 LEU A C 1
ATOM 706 O O . LEU A 1 89 ? -7.421 0.313 -11.528 1.00 96.75 89 LEU A O 1
ATOM 710 N N . LEU A 1 90 ? -6.772 1.573 -9.781 1.00 96.12 90 LEU A N 1
ATOM 711 C CA . LEU A 1 90 ? -7.861 1.157 -8.916 1.00 96.12 90 LEU A CA 1
ATOM 712 C C . LEU A 1 90 ? -9.225 1.566 -9.491 1.00 96.12 90 LEU A C 1
ATOM 714 O O . LEU A 1 90 ? -10.103 0.711 -9.599 1.00 96.12 90 LEU A O 1
ATOM 718 N N . ASP A 1 91 ? -9.370 2.815 -9.944 1.00 95.56 91 ASP A N 1
ATOM 719 C CA . ASP A 1 91 ? -10.588 3.276 -10.630 1.00 95.56 91 ASP A CA 1
ATOM 720 C C . ASP A 1 91 ? -10.870 2.424 -11.882 1.00 95.56 91 ASP A C 1
ATOM 722 O O . ASP A 1 91 ? -11.964 1.891 -12.059 1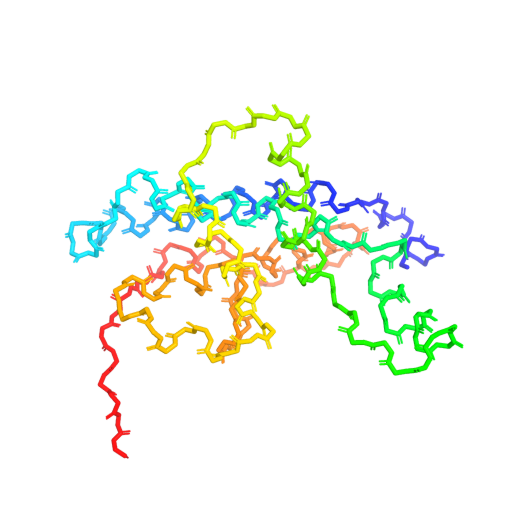.00 95.56 91 ASP A O 1
ATOM 726 N N . SER A 1 92 ? -9.839 2.179 -12.699 1.00 96.69 92 SER A N 1
ATOM 727 C CA . SER A 1 92 ? -9.945 1.339 -13.900 1.00 96.69 92 SER A CA 1
ATOM 728 C C . SER A 1 92 ? -10.381 -0.103 -13.597 1.00 96.69 92 SER A C 1
ATOM 730 O O . SER A 1 92 ? -11.183 -0.677 -14.335 1.00 96.69 92 SER A O 1
ATOM 732 N N . ILE A 1 93 ? -9.882 -0.708 -12.514 1.00 95.81 93 ILE A N 1
ATOM 733 C CA . ILE A 1 93 ? -10.253 -2.066 -12.087 1.00 95.81 93 ILE A CA 1
ATOM 734 C C . ILE A 1 93 ? -11.714 -2.106 -11.639 1.00 95.81 93 ILE A C 1
ATOM 736 O O . ILE A 1 93 ? -12.439 -3.019 -12.045 1.00 95.81 93 ILE A O 1
ATOM 740 N N . VAL A 1 94 ? -12.143 -1.133 -10.832 1.00 95.69 94 VAL A N 1
ATOM 741 C CA . VAL A 1 94 ? -13.526 -1.034 -10.344 1.00 95.69 94 VAL A CA 1
ATOM 742 C C . VAL A 1 94 ? -14.494 -0.899 -11.515 1.00 95.69 94 VAL A C 1
ATOM 744 O O . VAL A 1 94 ? -15.426 -1.700 -11.619 1.00 95.69 94 VAL A O 1
ATOM 747 N N . ASP A 1 95 ? -14.219 0.018 -12.444 1.00 95.38 95 ASP A N 1
ATOM 748 C CA . ASP A 1 95 ? -15.059 0.259 -13.618 1.00 95.38 95 ASP A CA 1
ATOM 749 C C . ASP A 1 95 ? -15.110 -0.965 -14.541 1.00 95.38 95 ASP A C 1
ATOM 751 O O . ASP A 1 95 ? -16.184 -1.444 -14.917 1.00 95.38 95 ASP A O 1
ATOM 755 N N . LYS A 1 96 ? -13.941 -1.524 -14.882 1.00 97.12 96 LYS A N 1
ATOM 756 C CA . LYS A 1 96 ? -13.819 -2.649 -15.820 1.00 97.12 96 LYS A CA 1
ATOM 757 C C . LYS A 1 96 ? -14.508 -3.914 -15.320 1.00 97.12 96 LYS A C 1
ATOM 759 O O . LYS A 1 96 ? -15.035 -4.678 -16.129 1.00 97.12 96 LYS A O 1
ATOM 764 N N . HIS A 1 97 ? -14.447 -4.169 -14.017 1.00 96.06 97 HIS A N 1
ATOM 765 C CA . HIS A 1 97 ? -15.011 -5.372 -13.410 1.00 96.06 97 HIS A CA 1
ATOM 766 C C . HIS A 1 97 ? -16.375 -5.140 -12.755 1.00 96.06 97 HIS A C 1
ATOM 768 O O . HIS A 1 97 ? -16.944 -6.096 -12.233 1.00 96.06 97 HIS A O 1
ATOM 774 N N . SER A 1 98 ? -16.908 -3.913 -12.817 1.00 94.31 98 SER A N 1
ATOM 775 C CA . SER A 1 98 ? -18.182 -3.528 -12.197 1.00 94.31 98 SER A CA 1
ATOM 776 C C . SER A 1 98 ? -18.245 -3.941 -10.722 1.00 94.31 98 SER A C 1
ATOM 778 O O . SER A 1 98 ? -19.203 -4.574 -10.277 1.00 94.31 98 SER A O 1
ATOM 780 N N . ILE A 1 99 ? -17.173 -3.641 -9.984 1.00 93.88 99 ILE A N 1
ATOM 781 C CA . ILE A 1 99 ? -17.066 -3.967 -8.560 1.00 93.88 99 ILE A CA 1
ATOM 782 C C . ILE A 1 99 ? -17.999 -3.038 -7.784 1.00 93.88 99 ILE A C 1
ATOM 784 O O . ILE A 1 99 ? -17.862 -1.821 -7.860 1.00 93.88 99 ILE A O 1
ATOM 788 N N . ASP A 1 100 ? -18.922 -3.620 -7.021 1.00 93.19 100 ASP A N 1
ATOM 789 C CA . ASP A 1 100 ? -19.809 -2.871 -6.132 1.00 93.19 100 ASP A CA 1
ATOM 790 C C . ASP A 1 100 ? -19.033 -2.418 -4.886 1.00 93.19 100 ASP A C 1
ATOM 792 O O . ASP A 1 100 ? -18.725 -3.215 -3.995 1.00 93.19 100 ASP A O 1
ATOM 796 N N . ILE A 1 101 ? -18.641 -1.145 -4.871 1.00 90.88 101 ILE A N 1
ATOM 797 C CA . ILE A 1 101 ? -17.930 -0.496 -3.770 1.00 90.88 101 ILE A CA 1
ATOM 798 C C . ILE A 1 101 ? -18.471 0.920 -3.587 1.00 90.88 101 ILE A C 1
ATOM 800 O O . ILE A 1 101 ? -18.662 1.654 -4.557 1.00 90.88 101 ILE A O 1
ATOM 804 N N . GLU A 1 102 ? -18.707 1.325 -2.337 1.00 90.81 102 GLU A N 1
ATOM 805 C CA . GLU A 1 102 ? -19.164 2.688 -2.078 1.00 90.81 102 GLU A CA 1
ATOM 806 C C . GLU A 1 102 ? -18.065 3.706 -2.447 1.00 90.81 102 GLU A C 1
ATOM 808 O O . GLU A 1 102 ? -16.891 3.496 -2.107 1.00 90.81 102 GLU A O 1
ATOM 813 N N . PRO A 1 103 ? -18.416 4.832 -3.098 1.00 90.25 103 PRO A N 1
ATOM 814 C CA . PRO A 1 103 ? -17.441 5.829 -3.541 1.00 90.25 103 PRO A CA 1
ATOM 815 C C . PRO A 1 103 ? -16.563 6.388 -2.417 1.00 90.25 103 PRO A C 1
ATOM 817 O O . PRO A 1 103 ? -15.379 6.644 -2.637 1.00 90.25 103 PRO A O 1
ATOM 820 N N . ASP A 1 104 ? -17.116 6.541 -1.212 1.00 88.38 104 ASP A N 1
ATOM 821 C CA . ASP A 1 104 ? -16.375 7.043 -0.054 1.00 88.38 104 ASP A CA 1
ATOM 822 C C . ASP A 1 104 ? -15.308 6.041 0.412 1.00 88.38 104 ASP A C 1
ATOM 824 O O . ASP A 1 104 ? -14.186 6.441 0.722 1.00 88.38 104 ASP A O 1
ATOM 828 N N . TYR A 1 105 ? -15.587 4.732 0.370 1.00 88.50 105 TYR A N 1
ATOM 829 C CA . TYR A 1 105 ? -14.583 3.709 0.685 1.00 88.50 105 TYR A CA 1
ATOM 830 C C . TYR A 1 105 ? -13.482 3.653 -0.365 1.00 88.50 105 TYR A C 1
ATOM 832 O O . TYR A 1 105 ? -12.301 3.613 -0.021 1.00 88.50 105 TYR A O 1
ATOM 840 N N . LEU A 1 106 ? -13.855 3.708 -1.644 1.00 92.31 106 LEU A N 1
ATOM 841 C CA . LEU A 1 106 ? -12.892 3.764 -2.739 1.00 92.31 106 LEU A CA 1
ATOM 842 C C . LEU A 1 106 ? -11.977 4.990 -2.612 1.00 92.31 106 LEU A C 1
ATOM 844 O O . LEU A 1 106 ? -10.764 4.889 -2.801 1.00 92.31 106 LEU A O 1
ATOM 848 N N . LYS A 1 107 ? -12.546 6.142 -2.244 1.00 92.12 107 LYS A N 1
ATOM 849 C CA . LYS A 1 107 ? -11.802 7.374 -1.992 1.00 92.12 107 LYS A CA 1
ATOM 850 C C . LYS A 1 107 ? -10.794 7.203 -0.855 1.00 92.12 107 LYS A C 1
ATOM 852 O O . LYS A 1 107 ? -9.624 7.507 -1.065 1.00 92.12 107 LYS A O 1
ATOM 857 N N . VAL A 1 108 ? -11.208 6.661 0.292 1.00 91.25 108 VAL A N 1
ATOM 858 C CA . VAL A 1 108 ? -10.312 6.443 1.442 1.00 91.25 108 VAL A CA 1
ATOM 859 C C . VAL A 1 108 ? -9.168 5.483 1.095 1.00 91.25 108 VAL A C 1
ATOM 861 O O . VAL A 1 108 ? -8.024 5.745 1.460 1.00 91.25 108 VAL A O 1
ATOM 864 N N . ILE A 1 109 ? -9.430 4.406 0.340 1.00 94.38 109 ILE A N 1
ATOM 865 C CA . ILE A 1 109 ? -8.370 3.495 -0.133 1.00 94.38 109 ILE A CA 1
ATOM 866 C C . ILE A 1 109 ? -7.343 4.268 -0.969 1.00 94.38 109 ILE A C 1
ATOM 868 O O . ILE A 1 109 ? -6.143 4.140 -0.732 1.00 94.38 109 ILE A O 1
ATOM 872 N N . LYS A 1 110 ? -7.798 5.089 -1.925 1.00 93.62 110 LYS A N 1
ATOM 873 C CA . LYS A 1 110 ? -6.902 5.895 -2.769 1.00 93.62 110 LYS A CA 1
ATOM 874 C C . LYS A 1 110 ? -6.098 6.900 -1.950 1.00 93.62 110 LYS A C 1
ATOM 876 O O . LYS A 1 110 ? -4.896 7.005 -2.164 1.00 93.62 110 LYS A O 1
ATOM 881 N N . GLU A 1 111 ? -6.728 7.587 -0.998 1.00 91.56 111 GLU A N 1
ATOM 882 C CA . GLU A 1 111 ? -6.052 8.541 -0.110 1.00 91.56 111 GLU A CA 1
ATOM 883 C C . GLU A 1 111 ? -4.966 7.859 0.738 1.00 91.56 111 GLU A C 1
ATOM 885 O O . GLU A 1 111 ? -3.874 8.401 0.871 1.00 91.56 111 GLU A O 1
ATOM 890 N N . MET A 1 112 ? -5.207 6.643 1.243 1.00 91.81 112 MET A N 1
ATOM 891 C CA . MET A 1 112 ? -4.188 5.863 1.963 1.00 91.81 112 MET A CA 1
ATOM 892 C C . MET A 1 112 ? -3.006 5.456 1.079 1.00 91.81 112 MET A C 1
ATOM 894 O O . MET A 1 112 ? -1.881 5.417 1.565 1.00 91.81 112 MET A O 1
ATOM 898 N N . ILE A 1 113 ? -3.246 5.150 -0.199 1.00 93.00 113 ILE A N 1
ATOM 899 C CA . ILE A 1 113 ? -2.187 4.768 -1.146 1.00 93.00 113 ILE A CA 1
ATOM 900 C C . ILE A 1 113 ? -1.274 5.960 -1.456 1.00 93.00 113 ILE A C 1
ATOM 902 O O . ILE A 1 113 ? -0.062 5.791 -1.530 1.00 93.00 113 ILE A O 1
ATOM 906 N N . VAL A 1 114 ? -1.833 7.166 -1.596 1.00 90.38 114 VAL A N 1
ATOM 907 C CA . VAL A 1 114 ? -1.061 8.385 -1.914 1.00 90.38 114 VAL A CA 1
ATOM 908 C C . VAL A 1 114 ? -0.570 9.147 -0.677 1.00 90.38 114 VAL A C 1
ATOM 910 O O . VAL A 1 114 ? 0.081 10.183 -0.810 1.00 90.38 114 VAL A O 1
ATOM 913 N N . ALA A 1 115 ? -0.856 8.654 0.532 1.00 83.56 115 ALA A N 1
ATOM 914 C CA . ALA A 1 115 ? -0.554 9.340 1.792 1.00 83.56 115 ALA A CA 1
ATOM 915 C C . ALA A 1 115 ? 0.949 9.586 2.023 1.00 83.56 115 ALA A C 1
ATOM 917 O O . ALA A 1 115 ? 1.320 10.529 2.727 1.00 83.56 115 ALA A O 1
ATOM 918 N N . SER A 1 116 ? 1.823 8.762 1.437 1.00 75.31 116 SER A N 1
ATOM 919 C CA . SER A 1 116 ? 3.277 8.966 1.457 1.00 75.31 116 SER A CA 1
ATOM 920 C C . SER A 1 116 ? 3.729 10.116 0.553 1.00 75.31 116 SER A C 1
ATOM 922 O O . SER A 1 116 ? 4.725 10.769 0.865 1.00 75.31 116 SER A O 1
ATOM 924 N N . SER A 1 117 ? 3.010 10.367 -0.543 1.00 71.00 117 SER A N 1
ATOM 925 C CA . SER A 1 117 ? 3.363 11.349 -1.571 1.00 71.00 117 SER A CA 1
ATOM 926 C C . SER A 1 117 ? 2.746 12.729 -1.300 1.00 71.00 117 SER A C 1
ATOM 928 O O . SER A 1 117 ? 3.401 13.741 -1.538 1.00 71.00 117 SER A O 1
ATOM 930 N N . ASP A 1 118 ? 1.523 12.782 -0.755 1.00 63.94 118 ASP A N 1
ATOM 931 C CA . ASP A 1 118 ? 0.760 14.017 -0.514 1.00 63.94 118 ASP A CA 1
ATOM 932 C C . ASP A 1 118 ? 0.352 14.175 0.964 1.00 63.94 118 ASP A C 1
ATOM 934 O O . ASP A 1 118 ? -0.777 13.891 1.374 1.00 63.94 118 ASP A O 1
ATOM 938 N N . VAL A 1 119 ? 1.267 14.719 1.777 1.00 52.75 119 VAL A N 1
ATOM 939 C CA . VAL A 1 119 ? 1.075 14.982 3.224 1.00 52.75 119 VAL A CA 1
ATOM 940 C C . VAL A 1 119 ? -0.135 15.898 3.515 1.00 52.75 119 VAL A C 1
ATOM 942 O O . VAL A 1 119 ? -0.697 15.865 4.611 1.00 52.75 119 VAL A O 1
ATOM 945 N N . SER A 1 120 ? -0.567 16.692 2.529 1.00 49.03 120 SER A N 1
ATOM 946 C CA . SER A 1 120 ? -1.672 17.660 2.615 1.00 49.03 120 SER A CA 1
ATOM 947 C C . SER A 1 120 ? -3.068 17.022 2.667 1.00 49.03 120 SER A C 1
ATOM 949 O O . SER A 1 120 ? -4.000 17.635 3.189 1.00 49.03 120 SER A O 1
ATOM 951 N N . THR A 1 121 ? -3.232 15.784 2.190 1.00 50.56 121 THR A N 1
ATOM 952 C CA . THR A 1 121 ? -4.535 15.086 2.191 1.00 50.56 121 THR A CA 1
ATOM 953 C C . THR A 1 121 ? -4.990 14.675 3.598 1.00 50.56 121 THR A C 1
ATOM 955 O O . THR A 1 121 ? -6.187 14.610 3.878 1.00 50.56 121 THR A O 1
ATOM 958 N N . ALA A 1 122 ? -4.051 14.514 4.536 1.00 49.69 122 ALA A N 1
ATOM 959 C CA . ALA A 1 122 ? -4.328 14.097 5.910 1.00 49.69 122 ALA A CA 1
ATOM 960 C C . ALA A 1 122 ? -4.829 15.225 6.840 1.00 49.69 122 ALA A C 1
ATOM 962 O O . ALA A 1 122 ? -5.171 14.959 7.994 1.00 49.69 122 ALA A O 1
ATOM 963 N N . GLU A 1 123 ? -4.858 16.488 6.393 1.00 45.44 123 GLU A N 1
ATOM 964 C CA . GLU A 1 123 ? -5.321 17.615 7.224 1.00 45.44 123 GLU A CA 1
ATOM 965 C C . GLU A 1 123 ? -6.853 17.722 7.301 1.00 45.44 123 GLU A C 1
ATOM 967 O O . GLU A 1 123 ? -7.385 18.224 8.294 1.00 45.44 123 GLU A O 1
ATOM 972 N N . GLY A 1 124 ? -7.571 17.206 6.296 1.00 46.91 124 GLY A N 1
ATOM 973 C CA . GLY A 1 124 ? -9.039 17.198 6.266 1.00 46.91 124 GLY A CA 1
ATOM 974 C C . GLY A 1 124 ? -9.677 16.090 7.111 1.00 46.91 124 GLY A C 1
ATOM 975 O O . GLY A 1 124 ? -10.806 16.241 7.579 1.00 46.91 124 GLY A O 1
ATOM 976 N N . VAL A 1 125 ? -8.949 14.997 7.357 1.00 56.72 125 VAL A N 1
ATOM 977 C CA . VAL A 1 125 ? -9.456 13.803 8.046 1.00 56.72 125 VAL A CA 1
ATOM 978 C C . VAL A 1 125 ? -8.964 13.801 9.496 1.00 56.72 125 VAL A C 1
ATOM 980 O O . VAL A 1 125 ? -7.927 13.234 9.837 1.00 56.72 125 VAL A O 1
ATOM 983 N N . LYS A 1 126 ? -9.697 14.495 10.377 1.00 61.50 126 LYS A N 1
ATOM 984 C CA . LYS A 1 126 ? -9.395 14.504 11.823 1.00 61.50 126 LYS A CA 1
ATOM 985 C C . LYS A 1 126 ? -9.711 13.173 12.501 1.00 61.50 126 LYS A C 1
ATOM 987 O O . LYS A 1 126 ? -9.057 12.819 13.480 1.00 61.50 126 LYS A O 1
ATOM 992 N N . GLU A 1 127 ? -10.712 12.453 12.009 1.00 73.19 127 GLU A N 1
ATOM 993 C CA . GLU A 1 127 ? -11.160 11.196 12.598 1.00 73.19 127 GLU A CA 1
ATOM 994 C C . GLU A 1 127 ? -10.353 10.020 12.034 1.00 73.19 127 GLU A C 1
ATOM 996 O O . GLU A 1 127 ? -10.124 9.941 10.833 1.00 73.19 127 GLU A O 1
ATOM 1001 N N . LYS A 1 128 ? -9.881 9.115 12.898 1.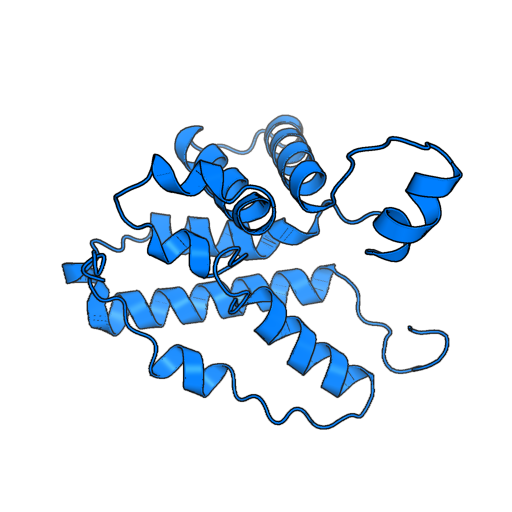00 85.12 128 LYS A N 1
ATOM 1002 C CA . LYS A 1 128 ? -9.128 7.905 12.510 1.00 85.12 128 LYS A CA 1
ATOM 1003 C C . LYS A 1 128 ? -7.887 8.139 11.626 1.00 85.12 128 LYS A C 1
ATOM 1005 O O . LYS A 1 128 ? -7.478 7.254 10.879 1.00 85.12 128 LYS A O 1
ATOM 1010 N N . ARG A 1 129 ? -7.208 9.286 11.770 1.00 87.25 129 ARG A N 1
ATOM 1011 C CA . ARG A 1 129 ? -5.959 9.600 11.040 1.00 87.25 129 ARG A CA 1
ATOM 1012 C C . ARG A 1 129 ? -4.895 8.496 11.130 1.00 87.25 129 ARG A C 1
ATOM 1014 O O . ARG A 1 129 ? -4.166 8.284 10.171 1.00 87.25 129 ARG A O 1
ATOM 1021 N N . PHE A 1 130 ? -4.852 7.765 12.245 1.00 90.50 130 PHE A N 1
ATOM 1022 C CA . PHE A 1 130 ? -3.924 6.650 12.453 1.00 90.50 130 PHE A CA 1
ATOM 1023 C C . PHE A 1 130 ? -4.019 5.548 11.384 1.00 90.50 130 PHE A C 1
ATOM 1025 O O . PHE A 1 130 ? -3.051 4.822 11.188 1.00 90.50 130 PHE A O 1
ATOM 1032 N N . LEU A 1 131 ? -5.153 5.410 10.682 1.00 92.94 131 LEU A N 1
ATOM 1033 C CA . LEU A 1 131 ? -5.306 4.424 9.609 1.00 92.94 131 LEU A CA 1
ATOM 1034 C C . LEU A 1 131 ? -4.373 4.713 8.420 1.00 92.94 131 LEU A C 1
ATOM 1036 O O . LEU A 1 131 ? -3.853 3.782 7.808 1.00 92.94 131 LEU A O 1
ATOM 1040 N N . TYR A 1 132 ? -4.114 5.993 8.136 1.00 91.75 132 TYR A N 1
ATOM 1041 C CA . TYR A 1 132 ? -3.243 6.441 7.042 1.00 91.75 132 TYR A CA 1
ATOM 1042 C C . TYR A 1 132 ? -1.761 6.161 7.313 1.00 91.75 132 TYR A C 1
ATOM 1044 O O . TYR A 1 132 ? -0.955 6.145 6.392 1.00 91.75 132 TYR A O 1
ATOM 1052 N N . ASP A 1 133 ? -1.397 5.888 8.565 1.00 92.12 133 ASP A N 1
ATOM 1053 C CA . ASP A 1 133 ? -0.017 5.596 8.955 1.00 92.12 133 ASP A CA 1
ATOM 1054 C C . ASP A 1 133 ? 0.340 4.110 8.847 1.00 92.12 133 ASP A C 1
ATOM 1056 O O . ASP A 1 133 ? 1.476 3.728 9.118 1.00 92.12 133 ASP A O 1
ATOM 1060 N N . ILE A 1 134 ? -0.626 3.251 8.508 1.00 94.75 134 ILE A N 1
ATOM 1061 C CA . ILE A 1 134 ? -0.417 1.801 8.515 1.00 94.75 134 ILE A CA 1
ATOM 1062 C C . ILE A 1 134 ? 0.252 1.344 7.221 1.00 94.75 134 ILE A C 1
ATOM 1064 O O . ILE A 1 134 ? 1.229 0.601 7.283 1.00 94.75 134 ILE A O 1
ATOM 1068 N N . VAL A 1 135 ? -0.278 1.752 6.063 1.00 95.25 135 VAL A N 1
ATOM 1069 C CA . VAL A 1 135 ? 0.152 1.243 4.747 1.00 95.25 135 VAL A CA 1
ATOM 1070 C C . VAL A 1 135 ? 1.280 2.076 4.149 1.00 95.25 135 VAL A C 1
ATOM 1072 O O . VAL A 1 135 ? 2.303 1.507 3.786 1.00 95.25 135 VAL A O 1
ATOM 1075 N N . ALA A 1 136 ? 1.102 3.396 4.070 1.00 90.38 136 ALA A N 1
ATOM 1076 C CA . ALA A 1 136 ? 2.057 4.316 3.460 1.00 90.38 136 ALA A CA 1
ATOM 1077 C C . ALA A 1 136 ? 2.209 5.557 4.349 1.00 90.38 136 ALA A C 1
ATOM 1079 O O . ALA A 1 136 ? 1.460 6.529 4.253 1.00 90.38 136 ALA A O 1
ATOM 1080 N N . ASN A 1 137 ? 3.175 5.517 5.265 1.00 90.56 137 ASN A N 1
ATOM 1081 C CA . ASN A 1 137 ? 3.302 6.528 6.304 1.00 90.56 137 ASN A CA 1
ATOM 1082 C C . ASN A 1 137 ? 4.189 7.691 5.845 1.00 90.56 137 ASN A C 1
ATOM 1084 O O . ASN A 1 137 ? 5.406 7.682 6.037 1.00 90.56 137 ASN A O 1
ATOM 1088 N N . GLY A 1 138 ? 3.569 8.743 5.308 1.00 83.38 138 GLY A N 1
ATOM 1089 C CA . GLY A 1 138 ? 4.273 9.966 4.904 1.00 83.38 138 GLY A CA 1
ATOM 1090 C C . GLY A 1 138 ? 4.878 10.787 6.051 1.00 83.38 138 GLY A C 1
ATOM 1091 O O . GLY A 1 138 ? 5.681 11.682 5.802 1.00 83.38 138 GLY A O 1
ATOM 1092 N N . ARG A 1 139 ? 4.530 10.513 7.320 1.00 84.88 139 ARG A N 1
ATOM 1093 C CA . ARG A 1 139 ? 5.010 11.305 8.470 1.00 84.88 139 ARG A CA 1
ATOM 1094 C C . ARG A 1 139 ? 6.415 10.919 8.908 1.00 84.88 139 ARG A C 1
ATOM 1096 O O . ARG A 1 139 ? 7.204 11.786 9.274 1.00 84.88 139 ARG A O 1
ATOM 1103 N N . ASN A 1 140 ? 6.706 9.624 8.953 1.00 88.56 140 ASN A N 1
ATOM 1104 C CA . ASN A 1 140 ? 7.996 9.117 9.427 1.00 88.56 140 ASN A CA 1
ATOM 1105 C C . ASN A 1 140 ? 8.484 7.860 8.694 1.00 88.56 140 ASN A C 1
ATOM 1107 O O . ASN A 1 140 ? 9.558 7.357 9.022 1.00 88.56 140 ASN A O 1
ATOM 1111 N N . GLY A 1 141 ? 7.721 7.358 7.719 1.00 90.06 141 GLY A N 1
ATOM 1112 C CA . GLY A 1 141 ? 8.082 6.178 6.945 1.00 90.06 141 GLY A CA 1
ATOM 1113 C C . GLY A 1 141 ? 8.111 4.888 7.761 1.00 90.06 141 GLY A C 1
ATOM 1114 O O . GLY A 1 141 ? 8.856 3.991 7.395 1.00 90.06 141 GLY A O 1
ATOM 1115 N N . ILE A 1 142 ? 7.384 4.784 8.877 1.00 93.56 142 ILE A N 1
ATOM 1116 C CA . ILE A 1 142 ? 7.204 3.523 9.610 1.00 93.56 142 ILE A CA 1
ATOM 1117 C C . ILE A 1 142 ? 5.841 2.946 9.227 1.00 93.56 142 ILE A C 1
ATOM 1119 O O . ILE A 1 142 ? 4.818 3.393 9.743 1.00 93.56 142 ILE A O 1
ATOM 1123 N N . ASP A 1 143 ? 5.838 1.964 8.327 1.00 95.62 143 ASP A N 1
ATOM 1124 C CA . ASP A 1 143 ? 4.634 1.359 7.749 1.00 95.62 143 ASP A CA 1
ATOM 1125 C C . ASP A 1 143 ? 4.835 -0.125 7.388 1.00 95.62 143 ASP A C 1
ATOM 1127 O O . ASP A 1 143 ? 5.951 -0.656 7.377 1.00 95.62 143 ASP A O 1
ATOM 1131 N N . VAL A 1 144 ? 3.722 -0.822 7.137 1.00 96.88 144 VAL A N 1
ATOM 1132 C CA . VAL A 1 144 ? 3.714 -2.271 6.887 1.00 96.88 144 VAL A CA 1
ATOM 1133 C C . VAL A 1 144 ? 4.270 -2.663 5.517 1.00 96.88 144 VAL A C 1
ATOM 1135 O O . VAL A 1 144 ? 4.681 -3.813 5.361 1.00 96.88 144 VAL A O 1
ATOM 1138 N N . ASP A 1 145 ? 4.317 -1.730 4.562 1.00 96.88 145 ASP A N 1
ATOM 1139 C CA . ASP A 1 145 ? 5.021 -1.897 3.287 1.00 96.88 145 ASP A CA 1
ATOM 1140 C C . ASP A 1 145 ? 6.499 -2.244 3.546 1.00 96.88 145 ASP A C 1
ATOM 1142 O O . ASP A 1 145 ? 6.977 -3.335 3.208 1.00 96.88 145 ASP A O 1
ATOM 1146 N N . LYS A 1 146 ? 7.185 -1.394 4.319 1.00 95.69 146 LYS A N 1
ATOM 1147 C CA . LYS A 1 146 ? 8.594 -1.610 4.683 1.00 95.69 146 LYS A CA 1
ATOM 1148 C C . LYS A 1 146 ? 8.807 -2.853 5.511 1.00 95.69 146 LYS A C 1
ATOM 1150 O O . LYS A 1 146 ? 9.824 -3.528 5.367 1.00 95.69 146 LYS A O 1
ATOM 1155 N N . PHE A 1 147 ? 7.861 -3.173 6.386 1.00 96.44 147 PHE A N 1
ATOM 1156 C CA . PHE A 1 147 ? 7.959 -4.375 7.204 1.00 96.44 147 PHE A CA 1
ATOM 1157 C C . PHE A 1 147 ? 7.963 -5.641 6.343 1.00 96.44 147 PHE A C 1
ATOM 1159 O O . PHE A 1 147 ? 8.711 -6.568 6.653 1.00 96.44 147 PHE A O 1
ATOM 1166 N N . ASP A 1 148 ? 7.170 -5.678 5.266 1.00 97.56 148 ASP A N 1
ATOM 1167 C CA . ASP A 1 148 ? 7.174 -6.807 4.340 1.00 97.56 148 ASP A CA 1
ATOM 1168 C C . ASP A 1 148 ? 8.457 -6.851 3.511 1.00 97.56 148 ASP A C 1
ATOM 1170 O O . ASP A 1 148 ? 9.142 -7.879 3.524 1.00 97.56 148 ASP A O 1
ATOM 1174 N N . TYR A 1 149 ? 8.796 -5.764 2.802 1.00 94.62 149 TYR A N 1
ATOM 1175 C CA . TYR A 1 149 ? 9.910 -5.831 1.857 1.00 94.62 149 TYR A CA 1
ATOM 1176 C C . TYR A 1 149 ? 11.251 -6.015 2.571 1.00 94.62 149 TYR A C 1
ATOM 1178 O O . TYR A 1 149 ? 12.104 -6.721 2.049 1.00 94.62 149 TYR A O 1
ATOM 1186 N N . ILE A 1 150 ? 11.450 -5.478 3.786 1.00 95.06 150 ILE A N 1
ATOM 1187 C CA . ILE A 1 150 ? 12.696 -5.698 4.541 1.00 95.06 150 ILE A CA 1
ATOM 1188 C C . ILE A 1 150 ? 12.897 -7.193 4.795 1.00 95.06 150 ILE A C 1
ATOM 1190 O O . ILE A 1 150 ? 13.949 -7.738 4.465 1.00 95.06 150 ILE A O 1
ATOM 1194 N N . ASP A 1 151 ? 11.894 -7.882 5.340 1.00 94.50 151 ASP A N 1
ATOM 1195 C CA . ASP A 1 151 ? 12.033 -9.303 5.665 1.00 94.50 151 ASP A CA 1
ATOM 1196 C C . ASP A 1 151 ? 12.084 -10.182 4.409 1.00 94.50 151 ASP A C 1
ATOM 1198 O O . ASP A 1 151 ? 12.849 -11.153 4.352 1.00 94.50 151 ASP A O 1
ATOM 1202 N N . ARG A 1 152 ? 11.303 -9.837 3.381 1.00 94.62 152 ARG A N 1
ATOM 1203 C CA . ARG A 1 152 ? 11.284 -10.543 2.097 1.00 94.62 152 ARG A CA 1
ATOM 1204 C C . ARG A 1 152 ? 12.609 -10.415 1.358 1.00 94.62 152 ARG A C 1
ATOM 1206 O O . ARG A 1 152 ? 13.159 -11.433 0.930 1.00 94.62 152 ARG A O 1
ATOM 1213 N N . ASP A 1 153 ? 13.135 -9.203 1.245 1.00 94.81 153 ASP A N 1
ATOM 1214 C CA . ASP A 1 153 ? 14.363 -8.914 0.512 1.00 94.81 153 ASP A CA 1
ATOM 1215 C C . ASP A 1 153 ? 15.572 -9.462 1.254 1.00 94.81 153 ASP A C 1
ATOM 1217 O O . ASP A 1 153 ? 16.427 -10.095 0.635 1.00 94.81 153 ASP A O 1
ATOM 1221 N N . CYS A 1 154 ? 15.623 -9.320 2.583 1.00 94.31 154 CYS A N 1
ATOM 1222 C CA . CYS A 1 154 ? 16.647 -9.957 3.408 1.00 94.31 154 CYS A CA 1
ATOM 1223 C C . CYS A 1 154 ? 16.681 -11.470 3.165 1.00 94.31 154 CYS A C 1
ATOM 1225 O O . CYS A 1 154 ? 17.740 -12.031 2.869 1.00 94.31 154 CYS A O 1
ATOM 1227 N N . ARG A 1 155 ? 15.517 -12.133 3.193 1.00 92.75 155 ARG A N 1
ATOM 1228 C CA . ARG A 1 155 ? 15.421 -13.571 2.915 1.00 92.75 155 ARG A CA 1
ATOM 1229 C C . ARG A 1 155 ? 15.874 -13.919 1.496 1.00 92.75 155 ARG A C 1
ATOM 1231 O O . ARG A 1 155 ? 16.597 -14.897 1.321 1.00 92.75 155 ARG A O 1
ATOM 1238 N N . ALA A 1 156 ? 15.450 -13.150 0.498 1.00 92.88 156 ALA A N 1
ATOM 1239 C CA . ALA A 1 156 ? 15.765 -13.396 -0.906 1.00 92.88 156 ALA A CA 1
ATOM 1240 C C . ALA A 1 156 ? 17.249 -13.154 -1.239 1.00 92.88 156 ALA A C 1
ATOM 1242 O O . ALA A 1 156 ? 17.832 -13.868 -2.055 1.00 92.88 156 ALA A O 1
ATOM 1243 N N . CYS A 1 157 ? 17.872 -12.176 -0.584 1.00 93.62 157 CYS A N 1
ATOM 1244 C CA . CYS A 1 157 ? 19.275 -11.813 -0.771 1.00 93.62 157 CYS A CA 1
ATOM 1245 C C . CYS A 1 157 ? 20.234 -12.597 0.142 1.00 93.62 157 CYS A C 1
ATOM 1247 O O . CYS A 1 157 ? 21.447 -12.480 -0.020 1.00 93.62 157 CYS A O 1
ATOM 1249 N N . GLY A 1 158 ? 19.722 -13.391 1.090 1.00 91.81 158 GLY A N 1
ATOM 1250 C CA . GLY A 1 158 ? 20.544 -14.136 2.048 1.00 91.81 158 GLY A CA 1
ATOM 1251 C C . GLY A 1 158 ? 21.202 -13.249 3.111 1.00 91.81 158 GLY A C 1
ATOM 1252 O O . GLY A 1 158 ? 22.289 -13.565 3.591 1.00 91.81 158 GLY A O 1
ATOM 1253 N N . ILE A 1 159 ? 20.560 -12.135 3.465 1.00 92.56 159 ILE A N 1
ATOM 1254 C CA . ILE A 1 159 ? 21.031 -11.156 4.453 1.00 92.56 159 ILE A CA 1
ATOM 1255 C C . ILE A 1 159 ? 20.155 -11.270 5.707 1.00 92.56 159 ILE A C 1
ATOM 1257 O O . ILE A 1 159 ? 18.951 -11.497 5.617 1.00 92.56 159 ILE A O 1
ATOM 1261 N N . GLY A 1 160 ? 20.740 -11.126 6.897 1.00 90.12 160 GLY A N 1
ATOM 1262 C CA . GLY A 1 160 ? 19.969 -11.118 8.143 1.00 90.12 160 GLY A CA 1
ATOM 1263 C C . GLY A 1 160 ? 19.130 -9.844 8.303 1.00 90.12 160 GLY A C 1
ATOM 1264 O O . GLY A 1 160 ? 19.645 -8.745 8.106 1.00 90.12 160 GLY A O 1
ATOM 1265 N N . SER A 1 161 ? 17.868 -9.992 8.717 1.00 90.25 161 SER A N 1
ATOM 1266 C CA . SER A 1 161 ? 17.019 -8.889 9.188 1.00 90.25 161 SER A CA 1
ATOM 1267 C C . SER A 1 161 ? 17.059 -8.837 10.718 1.00 90.25 161 SER A C 1
ATOM 1269 O O . SER A 1 161 ? 16.742 -9.819 11.389 1.00 90.25 161 SER A O 1
ATOM 1271 N N . ASN A 1 162 ? 17.465 -7.695 11.278 1.00 90.56 162 ASN A N 1
ATOM 1272 C CA . ASN A 1 162 ? 17.429 -7.451 12.728 1.00 90.56 162 ASN A CA 1
ATOM 1273 C C . ASN A 1 162 ? 16.112 -6.804 13.181 1.00 90.56 162 ASN A C 1
ATOM 1275 O O . ASN A 1 162 ? 15.874 -6.653 14.382 1.00 90.56 162 ASN A O 1
ATOM 1279 N N . PHE A 1 163 ? 15.266 -6.390 12.237 1.00 91.56 163 PHE A N 1
ATOM 1280 C CA . PHE A 1 163 ? 14.004 -5.744 12.544 1.00 91.56 163 PHE A CA 1
ATOM 1281 C C . PHE A 1 163 ? 12.923 -6.796 12.816 1.00 91.56 163 PHE A C 1
ATOM 1283 O O . PHE A 1 163 ? 12.717 -7.718 12.039 1.00 91.56 163 PHE A O 1
ATOM 1290 N N . GLN A 1 164 ? 12.223 -6.668 13.944 1.00 91.12 164 GLN A N 1
ATOM 1291 C CA . GLN A 1 164 ? 11.176 -7.605 14.359 1.00 91.12 164 GLN A CA 1
ATOM 1292 C C . GLN A 1 164 ? 9.803 -6.934 14.265 1.00 91.12 164 GLN A C 1
ATOM 1294 O O . GLN A 1 164 ? 9.247 -6.500 15.278 1.00 91.12 164 GLN A O 1
ATOM 1299 N N . HIS A 1 165 ? 9.241 -6.860 13.055 1.00 89.81 165 HIS A N 1
ATOM 1300 C CA . HIS A 1 165 ? 7.959 -6.187 12.802 1.00 89.81 165 HIS A CA 1
ATOM 1301 C C . HIS A 1 165 ? 6.818 -6.725 13.689 1.00 89.81 165 HIS A C 1
ATOM 1303 O O . HIS A 1 165 ? 6.048 -5.954 14.254 1.00 89.81 165 HIS A O 1
ATOM 1309 N N . TRP A 1 166 ? 6.769 -8.040 13.934 1.00 87.44 166 TRP A N 1
ATOM 1310 C CA . TRP A 1 166 ? 5.766 -8.672 14.804 1.00 87.44 166 TRP A CA 1
ATOM 1311 C C . TRP A 1 166 ? 5.801 -8.162 16.251 1.00 87.44 166 TRP A C 1
ATOM 1313 O O . TRP A 1 166 ? 4.783 -8.192 16.946 1.00 87.44 166 TRP A O 1
ATOM 1323 N N . ARG A 1 167 ? 6.969 -7.721 16.740 1.00 90.06 167 ARG A N 1
ATOM 1324 C CA . ARG A 1 167 ? 7.104 -7.128 18.074 1.00 90.06 167 ARG A CA 1
ATOM 1325 C C . ARG A 1 167 ? 6.544 -5.714 18.070 1.00 90.06 167 ARG A C 1
ATOM 1327 O O . ARG A 1 167 ? 5.807 -5.377 18.990 1.00 90.06 167 ARG A O 1
ATOM 1334 N N . HIS A 1 168 ? 6.848 -4.933 17.032 1.00 88.88 168 HIS A N 1
ATOM 1335 C CA . HIS A 1 168 ? 6.303 -3.591 16.838 1.00 88.88 168 HIS A CA 1
ATOM 1336 C C . HIS A 1 168 ? 4.767 -3.616 16.776 1.00 88.88 168 HIS A C 1
ATOM 1338 O O . HIS A 1 168 ? 4.112 -2.935 17.561 1.00 88.88 168 HIS A O 1
ATOM 1344 N N . SER A 1 169 ? 4.178 -4.487 15.950 1.00 83.38 169 SER A N 1
ATOM 1345 C CA . SER A 1 169 ? 2.718 -4.590 15.808 1.00 83.38 169 SER A CA 1
ATOM 1346 C C . SER A 1 169 ? 1.994 -4.988 17.100 1.00 83.38 169 SER A C 1
ATOM 1348 O O . SER A 1 169 ? 0.811 -4.694 17.235 1.00 83.38 169 SER A O 1
ATOM 1350 N N . LYS A 1 170 ? 2.664 -5.664 18.045 1.00 85.31 170 LYS A N 1
ATOM 1351 C CA . LYS A 1 170 ? 2.077 -6.069 19.338 1.00 85.31 170 LYS A CA 1
ATOM 1352 C C . LYS A 1 170 ? 2.075 -4.965 20.392 1.00 85.31 170 LYS A C 1
ATOM 1354 O O . LYS A 1 170 ? 1.301 -5.058 21.338 1.00 85.31 170 LYS A O 1
ATOM 1359 N N . ILE A 1 171 ? 2.974 -3.992 20.274 1.00 87.44 171 ILE A N 1
ATOM 1360 C CA . ILE A 1 171 ? 3.141 -2.911 21.259 1.00 87.44 171 ILE A CA 1
ATOM 1361 C C . ILE A 1 171 ? 2.610 -1.568 20.755 1.00 87.44 171 ILE A C 1
ATOM 1363 O O . ILE A 1 171 ? 2.597 -0.605 21.514 1.00 87.44 171 ILE A O 1
ATOM 1367 N N . CYS A 1 172 ? 2.219 -1.493 19.482 1.00 89.44 172 CYS A N 1
ATOM 1368 C CA . CYS A 1 172 ? 1.688 -0.286 18.870 1.00 89.44 172 CYS A CA 1
ATOM 1369 C C . CYS A 1 172 ? 0.323 0.074 19.473 1.00 89.44 172 CYS A C 1
ATOM 1371 O O . CYS A 1 172 ? -0.570 -0.772 19.558 1.00 89.44 172 CYS A O 1
ATOM 1373 N N . THR A 1 173 ? 0.180 1.335 19.872 1.00 90.88 173 THR A N 1
ATOM 1374 C CA . THR A 1 173 ? -1.057 1.937 20.374 1.00 90.88 173 THR A CA 1
ATOM 1375 C C . THR A 1 173 ? -1.244 3.319 19.752 1.00 90.88 173 THR A C 1
ATOM 1377 O O . THR A 1 173 ? -0.282 3.961 19.326 1.00 90.88 173 THR A O 1
ATOM 1380 N N . VAL A 1 174 ? -2.488 3.787 19.698 1.00 90.50 174 VAL A N 1
ATOM 1381 C CA . VAL A 1 174 ? -2.848 5.135 19.250 1.00 90.50 174 VAL A CA 1
ATOM 1382 C C . VAL A 1 174 ? -3.093 6.000 20.481 1.00 90.50 174 VAL A C 1
ATOM 1384 O O . VAL A 1 174 ? -3.875 5.634 21.354 1.00 90.50 174 VAL A O 1
ATOM 1387 N N . GLY A 1 175 ? -2.425 7.148 20.558 1.00 86.56 175 GLY A N 1
ATOM 1388 C CA . GLY A 1 175 ? -2.624 8.142 21.611 1.00 86.56 175 GLY A CA 1
ATOM 1389 C C . GLY A 1 175 ? -2.890 9.520 21.017 1.00 86.56 175 GLY A C 1
ATOM 1390 O O . GLY A 1 175 ? -2.522 9.791 19.872 1.00 86.56 175 GLY A O 1
ATOM 1391 N N . GLN A 1 176 ? -3.518 10.401 21.795 1.00 78.06 176 GLN A N 1
ATOM 1392 C CA . GLN A 1 176 ? -3.621 11.810 21.425 1.00 78.06 176 GLN A CA 1
ATOM 1393 C C . GLN A 1 176 ? -2.249 12.469 21.566 1.00 78.06 176 GLN A C 1
ATOM 1395 O O . GLN A 1 176 ? -1.606 12.382 22.610 1.00 78.06 176 GLN A O 1
ATOM 1400 N N . THR A 1 177 ? -1.798 13.128 20.505 1.00 67.88 177 THR A N 1
ATOM 1401 C CA . THR A 1 177 ? -0.632 14.003 20.559 1.00 67.88 177 THR A CA 1
ATOM 1402 C C . THR A 1 177 ? -1.128 15.426 20.753 1.00 67.88 177 THR A C 1
ATOM 1404 O O . THR A 1 177 ? -1.715 15.999 19.833 1.00 67.88 177 THR A O 1
ATOM 1407 N N . ASP A 1 178 ? -0.893 16.003 21.929 1.00 56.53 178 ASP A N 1
ATOM 1408 C CA . ASP A 1 178 ? -0.987 17.450 22.079 1.00 56.53 178 ASP A CA 1
ATOM 1409 C C . ASP A 1 178 ? 0.054 18.067 21.145 1.00 56.53 178 ASP A C 1
ATOM 1411 O O . ASP A 1 178 ? 1.246 17.763 21.245 1.00 56.53 178 ASP A O 1
ATOM 1415 N N . ASN A 1 179 ? -0.384 18.912 20.212 1.00 50.03 179 ASN A N 1
ATOM 1416 C CA . ASN A 1 179 ? 0.542 19.759 19.474 1.00 50.03 179 ASN A CA 1
ATOM 1417 C C . ASN A 1 179 ? 1.246 20.649 20.504 1.00 50.03 179 ASN A C 1
ATOM 1419 O O . ASN A 1 179 ? 0.673 21.628 20.987 1.00 50.03 179 ASN A O 1
ATOM 1423 N N . ALA A 1 180 ? 2.476 20.284 20.871 1.00 42.59 180 ALA A N 1
ATOM 1424 C CA . ALA A 1 180 ? 3.375 21.193 21.554 1.00 42.59 180 ALA A CA 1
ATOM 1425 C C . ALA A 1 180 ? 3.493 22.451 20.678 1.00 42.59 180 ALA A C 1
ATOM 1427 O O . ALA A 1 180 ? 3.777 22.349 19.484 1.00 42.59 180 ALA A O 1
ATOM 1428 N N . ARG A 1 181 ? 3.154 23.596 21.277 1.00 35.53 181 ARG A N 1
ATOM 1429 C CA . ARG A 1 181 ? 3.244 24.930 20.671 1.00 35.53 181 ARG A CA 1
ATOM 1430 C C . ARG A 1 181 ? 4.626 25.216 20.103 1.00 35.53 181 ARG A C 1
ATOM 1432 O O . ARG A 1 181 ? 5.610 24.799 20.753 1.00 35.53 181 ARG A O 1
#

Radius of gyration: 17.28 Å; chains: 1; bounding box: 43×40×45 Å

pLDDT: mean 89.27, std 11.94, range [35.53, 98.44]